Protein AF-A0A967T710-F1 (afdb_monomer_lite)

Structure (mmCIF, N/CA/C/O backbone):
data_AF-A0A967T710-F1
#
_entry.id   AF-A0A967T710-F1
#
loop_
_atom_site.group_PDB
_atom_site.id
_atom_site.type_symbol
_atom_site.label_atom_id
_atom_site.label_alt_id
_atom_site.label_comp_id
_atom_site.label_asym_id
_atom_site.label_entity_id
_atom_site.label_seq_id
_atom_site.pdbx_PDB_ins_code
_atom_site.Cartn_x
_atom_site.Cartn_y
_atom_site.Cartn_z
_atom_site.occupancy
_atom_site.B_iso_or_equiv
_atom_site.auth_seq_id
_atom_site.auth_comp_id
_atom_site.auth_asym_id
_atom_site.auth_atom_id
_atom_site.pdbx_PDB_model_num
ATOM 1 N N . MET A 1 1 ? -10.301 -6.670 14.866 1.00 94.06 1 MET A N 1
ATOM 2 C CA . MET A 1 1 ? -9.282 -7.689 14.532 1.00 94.06 1 MET A CA 1
ATOM 3 C C . MET A 1 1 ? -8.399 -7.119 13.437 1.00 94.06 1 MET A C 1
ATOM 5 O O . MET A 1 1 ? -8.949 -6.563 12.494 1.00 94.06 1 MET A O 1
ATOM 9 N N . TRP A 1 2 ? -7.077 -7.211 13.573 1.00 96.12 2 TRP A N 1
ATOM 10 C CA . TRP A 1 2 ? -6.132 -6.725 12.562 1.00 96.12 2 TRP A CA 1
ATOM 11 C C . TRP A 1 2 ? -5.694 -7.858 11.638 1.00 96.12 2 TRP A C 1
ATOM 13 O O . TRP A 1 2 ? -5.643 -9.013 12.056 1.00 96.12 2 TRP A O 1
ATOM 23 N N . TYR A 1 3 ? -5.359 -7.512 10.397 1.00 97.25 3 TYR A N 1
ATOM 24 C CA . TYR A 1 3 ? -4.873 -8.455 9.395 1.00 97.25 3 TYR A CA 1
ATOM 25 C C . TYR A 1 3 ? -3.581 -7.936 8.781 1.00 97.25 3 TYR A C 1
ATOM 27 O O . TYR A 1 3 ? -3.447 -6.742 8.516 1.00 97.25 3 TYR A O 1
ATOM 35 N N . PHE A 1 4 ? -2.652 -8.851 8.526 1.00 96.94 4 PHE A N 1
ATOM 36 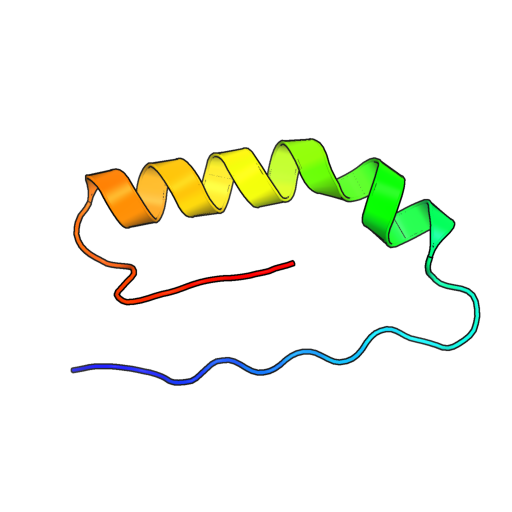C CA . PHE A 1 4 ? -1.443 -8.570 7.770 1.00 96.94 4 PHE A CA 1
ATOM 37 C C . PHE A 1 4 ? -1.626 -9.049 6.330 1.00 96.94 4 PHE A C 1
ATOM 39 O O . PHE A 1 4 ? -1.969 -10.207 6.096 1.00 96.94 4 PHE A O 1
ATOM 46 N N . ILE A 1 5 ? -1.407 -8.153 5.368 1.00 96.31 5 ILE A N 1
ATOM 47 C CA . ILE A 1 5 ? -1.532 -8.444 3.939 1.0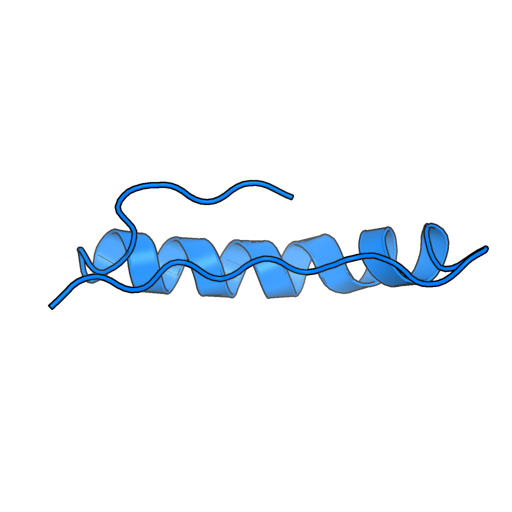0 96.31 5 ILE A CA 1
ATOM 48 C C . ILE A 1 5 ? -0.180 -8.164 3.289 1.00 96.31 5 ILE A C 1
ATOM 50 O O . ILE A 1 5 ? 0.294 -7.032 3.306 1.00 96.31 5 ILE A O 1
ATOM 54 N N . HIS A 1 6 ? 0.422 -9.195 2.698 1.00 96.50 6 HIS A N 1
ATOM 55 C CA . HIS A 1 6 ? 1.704 -9.106 2.004 1.00 96.50 6 HIS A CA 1
ATOM 56 C C . HIS A 1 6 ? 1.554 -9.558 0.551 1.00 96.50 6 HIS A C 1
ATOM 58 O O . HIS A 1 6 ? 1.107 -10.674 0.282 1.00 96.50 6 HIS A O 1
ATOM 64 N N . ALA A 1 7 ? 1.948 -8.693 -0.383 1.00 94.69 7 ALA A N 1
ATOM 65 C CA . ALA A 1 7 ? 1.902 -8.946 -1.818 1.00 94.69 7 ALA A CA 1
ATOM 66 C C . ALA A 1 7 ? 3.316 -8.907 -2.412 1.00 94.69 7 ALA A C 1
ATOM 68 O O . ALA A 1 7 ? 4.170 -8.155 -1.948 1.00 94.69 7 ALA A O 1
ATOM 69 N N . ARG A 1 8 ? 3.561 -9.718 -3.447 1.00 96.31 8 ARG A N 1
ATOM 70 C CA . ARG A 1 8 ? 4.819 -9.735 -4.203 1.00 96.31 8 ARG A CA 1
ATOM 71 C C . ARG A 1 8 ? 4.528 -9.495 -5.677 1.00 96.31 8 ARG A C 1
ATOM 73 O O . ARG A 1 8 ? 3.683 -10.176 -6.258 1.00 96.31 8 ARG A O 1
ATOM 80 N N . ASP A 1 9 ? 5.267 -8.568 -6.269 1.00 96.56 9 ASP A N 1
ATOM 81 C CA . ASP A 1 9 ? 5.205 -8.287 -7.699 1.00 96.56 9 ASP A CA 1
ATOM 82 C C . ASP A 1 9 ? 5.695 -9.480 -8.531 1.00 96.56 9 ASP A C 1
ATOM 84 O O . ASP A 1 9 ? 6.580 -10.241 -8.127 1.00 96.56 9 ASP A O 1
ATOM 88 N N . LYS A 1 10 ? 5.116 -9.644 -9.724 1.00 96.62 10 LYS A N 1
ATOM 89 C CA . LYS A 1 10 ? 5.604 -10.626 -10.698 1.00 96.62 10 LYS A CA 1
ATOM 90 C C . LYS A 1 10 ? 6.866 -10.074 -11.380 1.00 96.62 10 LYS A C 1
ATOM 92 O O . LYS A 1 10 ? 6.986 -8.858 -11.537 1.00 96.62 10 LYS A O 1
ATOM 97 N N . PRO A 1 11 ? 7.791 -10.928 -11.849 1.00 97.62 11 PRO A N 1
ATOM 98 C CA . PRO A 1 11 ? 8.929 -10.459 -12.635 1.00 97.62 11 PRO A CA 1
ATOM 99 C C . PRO A 1 11 ? 8.473 -9.579 -13.811 1.00 97.62 11 PRO A C 1
ATOM 101 O O . PRO A 1 11 ? 7.531 -9.931 -14.522 1.00 97.62 11 PRO A O 1
ATOM 104 N N . GLY A 1 12 ? 9.108 -8.416 -13.982 1.00 96.88 12 GLY A N 1
ATOM 105 C CA . GLY A 1 12 ? 8.790 -7.471 -15.059 1.00 96.88 12 GLY A CA 1
ATOM 106 C C . GLY A 1 12 ? 7.467 -6.702 -14.910 1.00 96.88 12 GLY A C 1
ATOM 107 O O . GLY A 1 12 ? 7.020 -6.095 -15.876 1.00 96.88 12 GLY A O 1
ATOM 108 N N . SER A 1 13 ? 6.811 -6.697 -13.740 1.00 97.38 13 SER A N 1
ATOM 109 C CA . SER A 1 13 ? 5.518 -6.006 -13.566 1.00 97.38 13 SER A CA 1
ATOM 110 C C . SER A 1 13 ? 5.601 -4.537 -13.134 1.00 97.38 13 SER A C 1
ATOM 112 O O . SER A 1 13 ? 4.563 -3.957 -12.814 1.00 97.38 13 SER A O 1
ATOM 114 N N . LEU A 1 14 ? 6.792 -3.927 -13.123 1.00 96.38 14 LEU A N 1
ATOM 115 C CA . LEU A 1 14 ? 6.994 -2.568 -12.605 1.00 96.38 14 LEU A CA 1
ATOM 116 C C . LEU A 1 14 ? 6.090 -1.539 -13.295 1.00 96.38 14 LEU A C 1
ATOM 118 O O . LEU A 1 14 ? 5.403 -0.781 -12.617 1.00 96.38 14 LEU A O 1
ATOM 122 N N . GLU A 1 15 ? 6.026 -1.550 -14.627 1.00 97.44 15 GLU A N 1
ATOM 123 C CA . GLU A 1 15 ? 5.195 -0.603 -15.383 1.00 97.44 15 GLU A CA 1
ATOM 124 C C . GLU A 1 15 ? 3.710 -0.733 -15.036 1.00 97.44 15 GLU A C 1
ATOM 126 O O . GLU A 1 15 ? 3.015 0.264 -14.851 1.00 97.44 15 GLU A O 1
ATOM 131 N N . ARG A 1 16 ? 3.229 -1.969 -14.851 1.00 96.62 16 ARG A N 1
ATOM 132 C CA . ARG A 1 16 ? 1.841 -2.226 -14.444 1.00 96.62 16 ARG A CA 1
ATOM 133 C C . ARG A 1 16 ? 1.569 -1.711 -13.031 1.00 96.62 16 ARG A C 1
ATOM 135 O O . ARG A 1 16 ? 0.506 -1.142 -12.794 1.00 96.62 16 ARG A O 1
ATOM 142 N N . ARG A 1 17 ? 2.520 -1.875 -12.101 1.00 96.81 17 ARG A N 1
ATOM 143 C CA . ARG A 1 17 ? 2.417 -1.325 -10.738 1.00 96.81 17 ARG A CA 1
ATOM 144 C C . ARG A 1 17 ? 2.382 0.201 -10.761 1.00 96.81 17 ARG A C 1
ATOM 146 O O . ARG A 1 17 ? 1.546 0.782 -10.076 1.00 96.81 17 ARG A O 1
ATOM 153 N N . LEU A 1 18 ? 3.237 0.841 -11.560 1.00 96.31 18 LEU A N 1
ATOM 154 C CA . LEU A 1 18 ? 3.255 2.298 -11.712 1.00 96.31 18 LEU A CA 1
ATOM 155 C C . LEU A 1 18 ? 1.936 2.817 -12.296 1.00 96.31 18 LEU A C 1
ATOM 157 O O . LEU A 1 18 ? 1.354 3.743 -11.737 1.00 96.31 18 LEU A O 1
ATOM 161 N N . ALA A 1 19 ? 1.412 2.166 -13.337 1.00 97.12 19 ALA A N 1
ATOM 162 C CA . ALA A 1 19 ? 0.123 2.519 -13.928 1.00 97.12 19 ALA A CA 1
ATOM 163 C C . ALA A 1 19 ? -1.050 2.362 -12.939 1.00 97.12 19 ALA A C 1
ATOM 165 O O . ALA A 1 19 ? -1.952 3.195 -12.906 1.00 97.12 19 ALA A O 1
ATOM 166 N N . ALA A 1 20 ? -1.033 1.328 -12.090 1.00 96.81 20 ALA A N 1
ATOM 167 C CA . ALA A 1 20 ? -2.077 1.088 -11.091 1.00 96.81 20 ALA A CA 1
ATOM 168 C C . ALA A 1 20 ? -1.921 1.924 -9.803 1.00 96.81 20 ALA A C 1
ATOM 170 O O . ALA A 1 20 ? -2.846 1.977 -8.983 1.00 96.81 20 ALA A O 1
ATOM 171 N N . ARG A 1 21 ? -0.763 2.567 -9.589 1.00 95.94 21 ARG A N 1
ATOM 172 C CA . ARG A 1 21 ? -0.414 3.234 -8.326 1.00 95.94 21 ARG A CA 1
ATOM 173 C C . ARG A 1 21 ? -1.417 4.314 -7.898 1.00 95.94 21 ARG A C 1
ATOM 175 O O . ARG A 1 21 ? -1.768 4.293 -6.717 1.00 95.94 21 ARG A O 1
ATOM 182 N N . PRO A 1 22 ? -1.912 5.208 -8.778 1.00 97.00 22 PRO A N 1
ATOM 183 C CA . PRO A 1 22 ? -2.855 6.250 -8.369 1.00 97.00 22 PRO A CA 1
ATOM 184 C C . PRO A 1 22 ? -4.160 5.671 -7.808 1.00 97.00 22 PRO A C 1
ATOM 186 O O . PRO A 1 22 ? -4.580 6.032 -6.711 1.00 97.00 22 PRO A O 1
ATOM 189 N N . ALA A 1 23 ? -4.752 4.698 -8.507 1.00 97.88 23 ALA A N 1
ATOM 190 C CA . ALA A 1 23 ? -5.981 4.039 -8.064 1.00 97.88 23 ALA A CA 1
ATOM 191 C C . ALA A 1 23 ? -5.772 3.257 -6.757 1.00 97.88 23 ALA A C 1
ATOM 193 O O . ALA A 1 23 ? -6.612 3.285 -5.856 1.00 97.88 23 ALA A O 1
ATOM 194 N N . HIS A 1 24 ? -4.624 2.588 -6.617 1.00 96.50 24 HIS A N 1
ATOM 195 C CA . HIS A 1 24 ? -4.285 1.887 -5.385 1.00 96.50 24 HIS A CA 1
ATOM 196 C C . HIS A 1 24 ? -4.137 2.848 -4.198 1.00 96.50 24 HIS A C 1
ATOM 198 O O . HIS A 1 24 ? -4.647 2.552 -3.119 1.00 96.50 24 HIS A O 1
ATOM 204 N N . ALA A 1 25 ? -3.461 3.985 -4.388 1.00 96.25 25 ALA A N 1
ATOM 205 C CA . ALA A 1 25 ? -3.278 4.992 -3.347 1.00 96.25 25 ALA A CA 1
ATOM 206 C C . ALA A 1 25 ? -4.618 5.587 -2.890 1.00 96.25 25 ALA A C 1
ATOM 208 O O . ALA A 1 25 ? -4.844 5.683 -1.689 1.00 96.25 25 ALA A O 1
ATOM 209 N N . ALA A 1 26 ? -5.534 5.883 -3.817 1.00 97.69 26 ALA A N 1
ATOM 210 C CA . ALA A 1 26 ? -6.868 6.387 -3.482 1.00 97.69 26 ALA A CA 1
ATOM 211 C C . ALA A 1 26 ? -7.654 5.414 -2.583 1.00 97.69 26 ALA A C 1
ATOM 213 O O . ALA A 1 26 ? -8.262 5.820 -1.596 1.00 97.69 26 ALA A O 1
ATOM 214 N N . ARG A 1 27 ? -7.581 4.108 -2.870 1.00 97.25 27 ARG A N 1
ATOM 215 C CA . ARG A 1 27 ? -8.199 3.076 -2.024 1.00 97.25 27 ARG A CA 1
ATOM 216 C C . ARG A 1 27 ? -7.573 3.016 -0.629 1.00 97.25 27 ARG A C 1
ATOM 218 O O . ARG A 1 27 ? -8.290 2.817 0.345 1.00 97.25 27 ARG A O 1
ATOM 225 N N . LEU A 1 28 ? -6.247 3.141 -0.530 1.00 96.75 28 LEU A N 1
ATOM 226 C CA . LEU A 1 28 ? -5.571 3.180 0.768 1.00 96.75 28 LEU A CA 1
ATOM 227 C C . LEU A 1 28 ? -5.979 4.420 1.567 1.00 96.75 28 LEU A C 1
ATOM 229 O O . LEU A 1 28 ? -6.228 4.287 2.758 1.00 96.75 28 LEU A O 1
ATOM 233 N N . GLN A 1 29 ? -6.101 5.583 0.921 1.00 96.62 29 GLN A N 1
ATOM 234 C CA . GLN A 1 29 ? -6.541 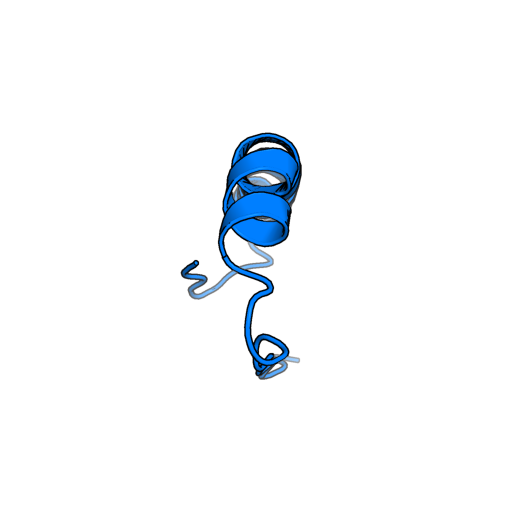6.804 1.593 1.00 96.62 29 GLN A CA 1
ATOM 235 C C . GLN A 1 29 ? -7.941 6.632 2.188 1.00 96.62 29 GLN A C 1
ATOM 237 O O . GLN A 1 29 ? -8.112 6.837 3.381 1.00 96.62 29 GLN A O 1
ATOM 242 N N . ALA A 1 30 ? -8.903 6.131 1.408 1.00 98.06 30 ALA A N 1
ATOM 243 C CA . ALA A 1 30 ? -10.258 5.888 1.908 1.00 98.06 30 ALA A CA 1
ATOM 244 C C . ALA A 1 30 ? -10.273 4.951 3.132 1.00 98.06 30 ALA A C 1
ATOM 246 O O . ALA A 1 30 ? -10.926 5.226 4.134 1.00 98.06 30 ALA A O 1
ATOM 247 N N . LEU A 1 31 ? -9.491 3.867 3.097 1.00 97.44 31 LEU A N 1
ATOM 248 C CA . LEU A 1 31 ? -9.390 2.945 4.232 1.00 97.44 31 LEU A CA 1
ATOM 249 C C . LEU A 1 31 ? -8.662 3.555 5.441 1.00 97.44 31 LEU A C 1
ATOM 251 O O . LEU A 1 31 ? -8.927 3.156 6.576 1.00 97.44 31 LEU A O 1
ATOM 255 N N . GLN A 1 32 ? -7.728 4.479 5.217 1.00 96.50 32 GLN A N 1
ATOM 256 C CA . GLN A 1 32 ? -7.078 5.233 6.285 1.00 96.50 32 GLN A CA 1
ATOM 257 C C . GLN A 1 32 ? -8.062 6.203 6.943 1.00 96.50 32 GLN A C 1
ATOM 259 O O . GLN A 1 32 ? -8.112 6.251 8.171 1.00 96.50 32 GLN A O 1
ATOM 264 N N . ASP A 1 33 ? -8.880 6.893 6.151 1.00 97.44 33 ASP A N 1
ATOM 265 C CA . ASP A 1 33 ? -9.922 7.804 6.636 1.00 97.44 33 ASP A CA 1
ATOM 266 C C . ASP A 1 33 ? -10.990 7.047 7.450 1.00 97.44 33 ASP A C 1
ATOM 268 O O . ASP A 1 33 ? -11.491 7.549 8.454 1.00 97.44 33 ASP A O 1
ATOM 272 N N . GLU A 1 34 ? -11.278 5.792 7.085 1.00 97.81 34 GLU A N 1
ATOM 273 C CA . GLU A 1 34 ? -12.125 4.871 7.859 1.00 97.81 34 GLU A CA 1
ATOM 274 C C . GLU A 1 34 ? -11.452 4.334 9.146 1.00 97.81 34 GLU A C 1
ATOM 276 O O . GLU A 1 34 ? -12.070 3.574 9.894 1.00 97.81 34 GLU A O 1
ATOM 281 N N . GLY A 1 35 ? -10.178 4.652 9.408 1.00 97.12 35 GLY A N 1
ATOM 282 C CA . GLY A 1 35 ? -9.420 4.122 10.549 1.00 97.12 35 GLY A CA 1
ATOM 283 C C . GLY A 1 35 ? -9.076 2.630 10.436 1.00 97.12 35 GLY A C 1
ATOM 284 O O . GLY A 1 35 ? -8.790 1.970 11.437 1.00 97.12 35 GLY A O 1
ATOM 285 N N . ARG A 1 36 ? -9.111 2.068 9.221 1.00 97.31 36 ARG A N 1
ATOM 286 C CA . ARG A 1 36 ? -8.916 0.630 8.947 1.00 97.31 36 ARG A CA 1
ATOM 287 C C . ARG A 1 36 ? -7.512 0.278 8.471 1.00 9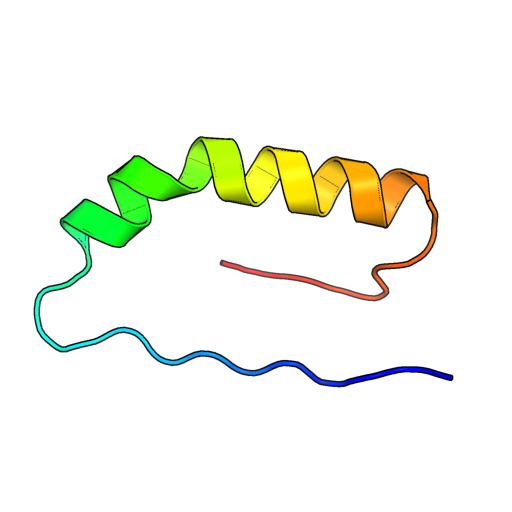7.31 36 ARG A C 1
ATOM 289 O O . ARG A 1 36 ? -7.217 -0.898 8.256 1.00 97.31 36 ARG A O 1
ATOM 296 N N . ILE A 1 37 ? -6.641 1.273 8.325 1.00 96.38 37 ILE A N 1
ATOM 297 C CA . ILE A 1 37 ? -5.219 1.087 8.039 1.00 96.38 37 ILE A CA 1
ATOM 298 C C . ILE A 1 37 ? -4.406 1.558 9.233 1.00 96.38 37 ILE A C 1
ATOM 300 O O . ILE A 1 37 ? -4.410 2.736 9.571 1.00 96.38 37 ILE A O 1
ATOM 304 N N . LEU A 1 38 ? -3.655 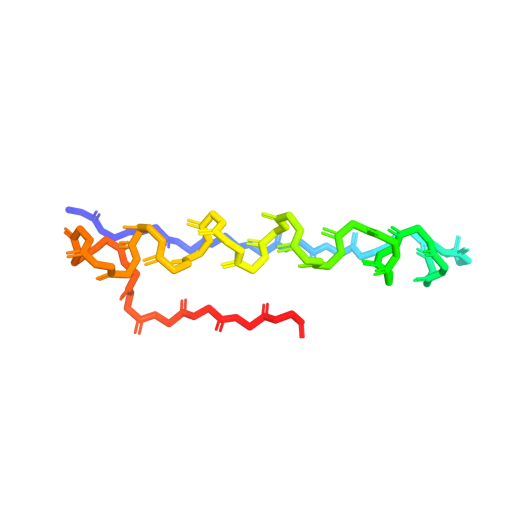0.628 9.823 1.00 95.69 38 LEU A N 1
ATOM 305 C CA . LEU A 1 38 ? -2.592 0.970 10.762 1.00 95.69 38 LEU A CA 1
ATOM 306 C C . LEU A 1 38 ? -1.353 1.478 10.011 1.00 95.69 38 LEU A C 1
ATOM 308 O O . LEU A 1 38 ? -0.761 2.487 10.373 1.00 95.69 38 LEU A O 1
ATOM 312 N N . THR A 1 39 ? -0.968 0.774 8.946 1.00 95.12 39 THR A N 1
ATOM 313 C CA . THR A 1 39 ? 0.110 1.169 8.037 1.00 95.12 39 THR A CA 1
ATOM 314 C C . THR A 1 39 ? -0.084 0.500 6.680 1.00 95.12 39 THR A C 1
ATOM 316 O O . THR A 1 39 ? -0.626 -0.606 6.597 1.00 95.12 39 THR A O 1
ATOM 319 N N . ALA A 1 40 ? 0.331 1.175 5.612 1.00 94.50 40 ALA A N 1
ATOM 320 C CA . ALA A 1 40 ? 0.363 0.629 4.265 1.00 94.50 40 ALA A CA 1
ATOM 321 C C . ALA A 1 40 ? 1.463 1.320 3.456 1.00 94.50 40 ALA A C 1
ATOM 323 O O . ALA A 1 40 ? 1.684 2.523 3.588 1.00 94.50 40 ALA A O 1
ATOM 324 N N . GLY A 1 41 ? 2.125 0.559 2.590 1.00 88.69 41 GLY A N 1
ATOM 325 C CA . GLY A 1 41 ? 3.163 1.062 1.701 1.00 88.69 41 GLY A CA 1
ATOM 326 C C . GLY A 1 41 ? 3.033 0.433 0.316 1.00 88.69 41 GLY A C 1
ATOM 327 O O . GLY A 1 41 ? 2.590 -0.714 0.218 1.00 8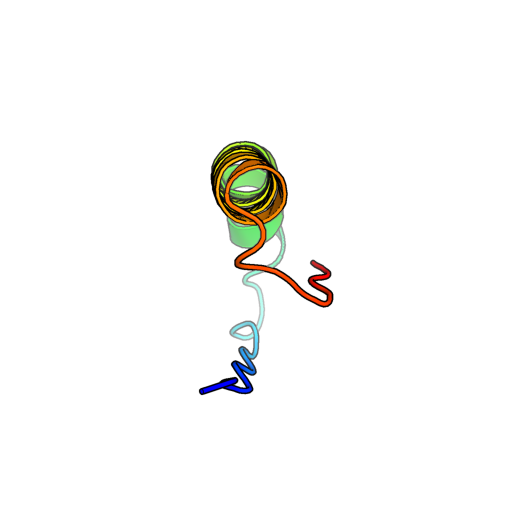8.69 41 GLY A O 1
ATOM 328 N N . PRO A 1 42 ? 3.354 1.178 -0.755 1.00 76.31 42 PRO A N 1
ATOM 329 C CA . PRO A 1 42 ? 3.656 0.588 -2.047 1.00 76.31 42 PRO A CA 1
ATOM 330 C C . PRO A 1 42 ? 5.010 -0.112 -2.040 1.00 76.31 42 PRO A C 1
ATOM 332 O O . PRO A 1 42 ? 6.026 0.530 -1.703 1.00 76.31 42 PRO A O 1
#

Foldseek 3Di:
DADDDDDDDDPPCPVVCVVCVVVVVVVVVVCVVVVNDPDDDD

pLDDT: mean 95.98, std 3.41, range [76.31, 98.06]

Radius of gyration: 11.93 Å; chains: 1; bounding box: 21×18×30 Å

Secondary structure (DSSP, 8-state):
--------PPTT-HHHHHHHHHHHHHHHHHHHHTT--S----

Sequence (42 aa):
MWYFIHARDKPGSLERRLAARPAHAARLQALQDEGRILTAGP